Protein AF-A0A2S3X1G6-F1 (afdb_monomer)

Secondary structure (DSSP, 8-state):
-PPPPPHHHHHHHHHHHHHHHHHHHHHHHHHHHHHHHIIIIISSTTHHHHHHHHHHHHHHHHHHHHHHHHHHHHHHHHHSPPPPP-----------

Mean predicted aligned error: 11.84 Å

Foldseek 3Di:
DDDDDDPVNLVVVVVVLVVLVVVLVVLLVVLVVVLVCCVVPVVSPCNVVSVVVSVVSVVPPVVVVVVSVVVSVVSCVVPPDPDPDPPPCPDPDDDD

Structure (mmCIF, N/CA/C/O backbone):
data_AF-A0A2S3X1G6-F1
#
_entry.id   AF-A0A2S3X1G6-F1
#
loop_
_atom_site.group_PDB
_atom_site.id
_atom_site.type_symbol
_atom_site.label_atom_id
_atom_site.label_alt_id
_atom_site.label_comp_id
_atom_site.label_asym_id
_atom_site.label_entity_id
_atom_site.label_seq_id
_atom_site.pdbx_PDB_ins_code
_atom_site.Cartn_x
_atom_site.Cartn_y
_atom_site.Cartn_z
_atom_site.occupancy
_atom_site.B_iso_or_equiv
_atom_site.auth_seq_id
_atom_site.auth_comp_id
_atom_site.auth_asym_id
_atom_site.auth_atom_id
_atom_site.pdbx_PDB_model_num
ATOM 1 N N . MET A 1 1 ? 0.763 1.242 -34.628 1.00 41.00 1 MET A N 1
ATOM 2 C CA . MET A 1 1 ? 1.944 0.514 -34.120 1.00 41.00 1 MET A CA 1
ATOM 3 C C . MET A 1 1 ? 2.425 1.274 -32.901 1.00 41.00 1 MET A C 1
ATOM 5 O O . MET A 1 1 ? 2.881 2.397 -33.062 1.00 41.00 1 MET A O 1
ATOM 9 N N . THR A 1 2 ? 2.205 0.751 -31.698 1.00 57.66 2 THR A N 1
ATOM 10 C CA . THR A 1 2 ? 2.783 1.325 -30.476 1.00 57.66 2 THR A CA 1
ATOM 11 C C . THR A 1 2 ? 4.270 0.985 -30.460 1.00 57.66 2 THR A C 1
ATOM 13 O O . THR A 1 2 ? 4.641 -0.166 -30.686 1.00 57.66 2 THR A O 1
ATOM 16 N N . ALA A 1 3 ? 5.123 1.998 -30.301 1.00 70.44 3 ALA A N 1
ATOM 17 C CA . ALA A 1 3 ? 6.560 1.794 -30.161 1.00 70.44 3 ALA A CA 1
ATOM 18 C C . ALA A 1 3 ? 6.839 0.938 -28.915 1.00 70.44 3 ALA A C 1
ATOM 20 O O . ALA A 1 3 ? 6.113 1.043 -27.925 1.00 70.44 3 ALA A O 1
ATOM 21 N N . ALA A 1 4 ? 7.861 0.081 -28.975 1.00 72.25 4 ALA A N 1
ATOM 22 C CA . ALA A 1 4 ? 8.294 -0.670 -27.803 1.00 72.25 4 ALA A CA 1
ATOM 23 C C . ALA A 1 4 ? 8.776 0.314 -26.716 1.00 72.25 4 ALA A C 1
ATOM 25 O O . ALA A 1 4 ? 9.481 1.269 -27.061 1.00 72.25 4 ALA A O 1
ATOM 26 N N . PRO A 1 5 ? 8.397 0.114 -25.441 1.00 73.38 5 PRO A N 1
ATOM 27 C CA . PRO A 1 5 ? 8.789 1.006 -24.355 1.00 73.38 5 PRO A CA 1
ATOM 28 C C . PRO A 1 5 ? 10.310 1.016 -24.185 1.00 73.38 5 PRO A C 1
ATOM 30 O O . PRO A 1 5 ? 10.972 -0.022 -24.257 1.00 73.38 5 PRO A O 1
ATOM 33 N N . THR A 1 6 ? 10.874 2.202 -23.975 1.00 84.00 6 THR A N 1
ATOM 34 C CA . THR A 1 6 ? 12.301 2.363 -23.695 1.00 84.00 6 THR A CA 1
ATOM 35 C C . THR A 1 6 ? 12.613 1.987 -22.247 1.00 84.00 6 THR A C 1
ATOM 37 O O . THR A 1 6 ? 11.734 1.942 -21.391 1.00 84.00 6 THR A O 1
ATOM 40 N N . VAL A 1 7 ? 13.895 1.780 -21.931 1.00 82.81 7 VAL A N 1
ATOM 41 C CA . VAL A 1 7 ? 14.336 1.563 -20.540 1.00 82.81 7 VAL A CA 1
ATOM 42 C C . VAL A 1 7 ? 13.919 2.724 -19.626 1.00 82.81 7 VAL A C 1
ATOM 44 O O . VAL A 1 7 ? 13.591 2.493 -18.467 1.00 82.81 7 VAL A O 1
ATOM 47 N N . ALA A 1 8 ? 13.898 3.956 -20.145 1.00 81.19 8 ALA A N 1
ATOM 48 C CA . ALA A 1 8 ? 13.464 5.127 -19.388 1.00 81.19 8 ALA A CA 1
ATOM 49 C C . ALA A 1 8 ? 11.959 5.083 -19.075 1.00 81.19 8 ALA A C 1
ATOM 51 O O . ALA A 1 8 ? 11.578 5.365 -17.943 1.00 81.19 8 ALA A O 1
ATOM 52 N N . ASP A 1 9 ? 11.127 4.662 -20.034 1.00 80.94 9 ASP A N 1
ATOM 53 C CA . ASP A 1 9 ? 9.676 4.524 -19.830 1.00 80.94 9 ASP A CA 1
ATOM 54 C C . ASP A 1 9 ? 9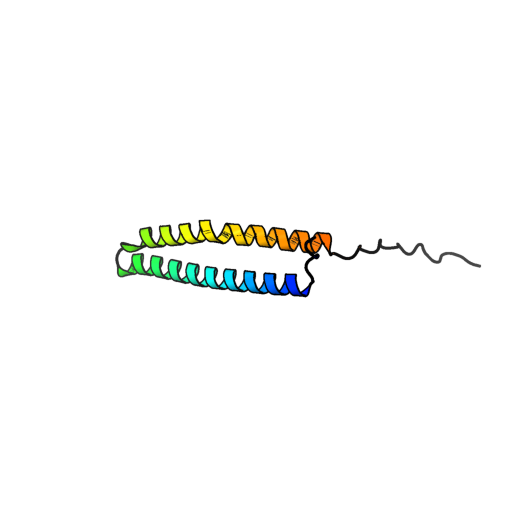.369 3.464 -18.763 1.00 80.94 9 ASP A C 1
ATOM 56 O O . ASP A 1 9 ? 8.545 3.671 -17.877 1.00 80.94 9 ASP A O 1
ATOM 60 N N . VAL A 1 10 ? 10.094 2.342 -18.805 1.00 81.88 10 VAL A N 1
ATOM 61 C CA . VAL A 1 10 ? 9.961 1.254 -17.826 1.00 81.88 10 VAL A CA 1
ATOM 62 C C . VAL A 1 10 ? 10.417 1.706 -16.437 1.00 81.88 10 VAL A C 1
ATOM 64 O O . VAL A 1 10 ? 9.771 1.379 -15.446 1.00 81.88 10 VAL A O 1
ATOM 67 N N . ALA A 1 11 ? 11.510 2.467 -16.346 1.00 82.25 11 ALA A N 1
ATOM 68 C CA . ALA A 1 11 ? 11.999 2.991 -15.073 1.00 82.25 11 ALA A CA 1
ATOM 69 C C . ALA A 1 11 ? 11.023 4.002 -14.447 1.00 82.25 11 ALA A C 1
ATOM 71 O O . ALA A 1 11 ? 10.777 3.929 -13.245 1.00 82.25 11 ALA A O 1
ATOM 72 N N . ALA A 1 12 ? 10.441 4.896 -15.255 1.00 83.81 12 ALA A N 1
ATOM 73 C CA . ALA A 1 12 ? 9.451 5.868 -14.795 1.00 83.81 12 ALA A CA 1
ATOM 74 C C . ALA A 1 12 ? 8.175 5.185 -14.277 1.00 83.81 12 ALA A C 1
ATOM 76 O O . ALA A 1 12 ? 7.683 5.527 -13.202 1.00 83.81 12 ALA A O 1
ATOM 77 N N . GLU A 1 13 ? 7.677 4.173 -14.995 1.00 83.25 13 GLU A N 1
ATOM 78 C CA . GLU A 1 13 ? 6.534 3.383 -14.532 1.00 83.25 13 GLU A CA 1
ATOM 79 C C . GLU A 1 13 ? 6.870 2.630 -13.236 1.00 83.25 13 GLU A C 1
ATOM 81 O O . GLU A 1 13 ? 6.071 2.608 -12.306 1.00 83.25 13 GLU A O 1
ATOM 86 N N . ALA A 1 14 ? 8.072 2.053 -13.122 1.00 83.56 14 ALA A N 1
ATOM 87 C CA . ALA A 1 14 ? 8.481 1.336 -11.912 1.00 83.56 14 ALA A CA 1
ATOM 88 C C . ALA A 1 14 ? 8.533 2.258 -10.690 1.00 83.56 14 ALA A C 1
ATOM 90 O O . ALA A 1 14 ? 8.077 1.881 -9.610 1.00 83.56 14 ALA A O 1
ATOM 91 N N . GLU A 1 15 ? 9.065 3.468 -10.858 1.00 87.62 15 GLU A N 1
ATOM 92 C CA . GLU A 1 15 ? 9.080 4.485 -9.809 1.00 87.62 15 GLU A CA 1
ATOM 93 C C . GLU A 1 15 ? 7.658 4.882 -9.395 1.00 87.62 15 GLU A C 1
ATOM 95 O O . GLU A 1 15 ? 7.352 4.892 -8.201 1.00 87.62 15 GLU A O 1
ATOM 100 N N . PHE A 1 16 ? 6.770 5.135 -10.361 1.00 86.62 16 PHE A N 1
ATOM 101 C CA . PHE A 1 16 ? 5.369 5.454 -10.089 1.00 86.62 16 PHE A CA 1
ATOM 102 C C . PHE A 1 16 ? 4.674 4.352 -9.280 1.00 86.62 16 PHE A C 1
ATOM 104 O O . PHE A 1 16 ? 4.095 4.625 -8.227 1.00 86.62 16 PHE A O 1
ATOM 111 N N . GLN A 1 17 ? 4.811 3.097 -9.708 1.00 83.88 17 GLN A N 1
ATOM 112 C CA . GLN A 1 17 ? 4.227 1.945 -9.020 1.00 83.88 17 GLN A CA 1
ATOM 113 C C . GLN A 1 17 ? 4.772 1.783 -7.590 1.00 83.88 17 GLN A C 1
ATOM 115 O O . GLN A 1 17 ? 4.023 1.457 -6.665 1.00 83.88 17 GLN A O 1
ATOM 120 N N . LEU A 1 18 ? 6.063 2.062 -7.368 1.00 85.62 18 LEU A N 1
ATOM 121 C CA . LEU A 1 18 ? 6.660 2.053 -6.029 1.00 85.62 18 LEU A CA 1
ATOM 122 C C . LEU A 1 18 ? 6.121 3.178 -5.135 1.00 85.62 18 LEU A C 1
ATOM 124 O O . LEU A 1 18 ? 5.891 2.939 -3.948 1.00 85.62 18 LEU A O 1
ATOM 128 N N . MET A 1 19 ? 5.896 4.378 -5.678 1.00 87.75 19 MET A N 1
ATOM 129 C CA . MET A 1 19 ? 5.291 5.485 -4.929 1.00 87.75 19 MET A CA 1
ATOM 130 C C . MET A 1 19 ? 3.858 5.154 -4.501 1.00 87.75 19 MET A C 1
ATOM 132 O O . MET A 1 19 ? 3.538 5.291 -3.321 1.00 87.75 19 MET A O 1
ATOM 136 N N . VAL A 1 20 ? 3.036 4.632 -5.415 1.00 85.69 20 VAL A N 1
ATOM 137 C CA . VAL A 1 20 ? 1.659 4.207 -5.109 1.00 85.69 20 VAL A CA 1
ATOM 138 C C . VAL A 1 20 ? 1.650 3.098 -4.051 1.00 85.69 20 VAL A C 1
ATOM 140 O O . VAL A 1 20 ? 0.891 3.158 -3.083 1.00 85.69 20 VAL A O 1
ATOM 143 N N . CYS A 1 21 ? 2.537 2.107 -4.183 1.00 84.12 21 CYS A N 1
ATOM 144 C CA . CYS A 1 21 ? 2.672 1.031 -3.201 1.00 84.12 21 CYS A CA 1
ATOM 145 C C . CYS A 1 21 ? 3.055 1.568 -1.811 1.00 84.12 21 CYS A C 1
ATOM 147 O O . CYS A 1 21 ? 2.483 1.149 -0.802 1.00 84.12 21 CYS A O 1
ATOM 149 N N . LYS A 1 22 ? 3.981 2.533 -1.750 1.00 88.69 22 LYS A N 1
ATOM 150 C CA . LYS A 1 22 ? 4.372 3.196 -0.503 1.00 88.69 22 LYS A CA 1
ATOM 151 C C . LYS A 1 22 ? 3.187 3.918 0.147 1.00 88.69 22 LYS A C 1
ATOM 153 O O . LYS A 1 22 ? 2.941 3.697 1.330 1.00 88.69 22 LYS A O 1
ATOM 158 N N . GLU A 1 23 ? 2.451 4.737 -0.601 1.00 89.44 23 GLU A N 1
ATOM 159 C CA . GLU A 1 23 ? 1.281 5.460 -0.077 1.00 89.44 23 GLU A CA 1
ATOM 160 C C . GLU A 1 23 ? 0.211 4.493 0.452 1.00 89.44 23 GLU A C 1
ATOM 162 O O . GLU A 1 23 ? -0.332 4.686 1.541 1.00 89.44 23 GLU A O 1
ATOM 167 N N . ASN A 1 24 ? -0.028 3.390 -0.263 1.00 86.81 24 ASN A N 1
ATOM 168 C CA . ASN A 1 24 ? -0.954 2.353 0.180 1.00 86.81 24 ASN A CA 1
ATOM 169 C C . ASN A 1 24 ? -0.516 1.701 1.504 1.00 86.81 24 ASN A C 1
ATOM 171 O O . ASN A 1 24 ? -1.334 1.497 2.401 1.00 86.81 24 ASN A O 1
ATOM 175 N N . LEU A 1 25 ? 0.777 1.397 1.658 1.00 87.88 25 LEU A N 1
ATOM 176 C CA . LEU A 1 25 ? 1.319 0.848 2.905 1.00 87.88 25 LEU A CA 1
ATOM 177 C C . LEU A 1 25 ? 1.172 1.826 4.077 1.00 87.88 25 LEU A C 1
ATOM 179 O O . LEU A 1 25 ? 0.847 1.400 5.187 1.00 87.88 25 LEU A O 1
ATOM 183 N N . GLU A 1 26 ? 1.368 3.125 3.841 1.00 93.00 26 GLU A N 1
ATOM 184 C CA . GLU A 1 26 ? 1.156 4.164 4.854 1.00 93.00 26 GLU A CA 1
ATOM 185 C C . GLU A 1 26 ? -0.312 4.215 5.308 1.00 93.00 26 GLU A C 1
ATOM 187 O O . GLU A 1 26 ? -0.587 4.275 6.510 1.00 93.00 26 GLU A O 1
ATOM 192 N N . TRP A 1 27 ? -1.262 4.106 4.373 1.00 92.06 27 TRP A N 1
ATOM 193 C CA . TRP A 1 27 ? -2.694 4.059 4.687 1.00 92.06 27 TRP A CA 1
ATOM 194 C C . TRP A 1 27 ? -3.072 2.806 5.478 1.00 92.06 27 TRP A C 1
ATOM 196 O O . TRP A 1 27 ? -3.785 2.899 6.480 1.00 92.06 27 TRP A O 1
ATOM 206 N N . MET A 1 28 ? -2.555 1.641 5.083 1.00 91.81 28 MET A N 1
ATOM 207 C CA . MET A 1 28 ? -2.804 0.386 5.796 1.00 91.81 28 MET A CA 1
ATOM 208 C C . MET A 1 28 ? -2.227 0.412 7.217 1.00 91.81 28 MET A C 1
ATOM 210 O O . MET A 1 28 ? -2.885 -0.035 8.158 1.00 91.81 28 MET A O 1
ATOM 214 N N . ALA A 1 29 ? -1.037 0.991 7.404 1.00 93.62 29 ALA A N 1
ATOM 215 C CA . ALA A 1 29 ? -0.445 1.171 8.727 1.00 93.62 29 ALA A CA 1
ATOM 216 C C . ALA A 1 29 ? -1.287 2.111 9.610 1.00 93.62 29 ALA A C 1
ATOM 218 O O . ALA A 1 29 ? -1.532 1.808 10.782 1.00 93.62 29 ALA A O 1
ATOM 219 N N . ALA A 1 30 ? -1.779 3.219 9.047 1.00 94.94 30 ALA A N 1
ATOM 220 C CA . ALA A 1 30 ? -2.658 4.145 9.755 1.00 94.94 30 ALA A CA 1
ATOM 221 C C . ALA A 1 30 ? -3.988 3.484 10.161 1.00 94.94 30 ALA A C 1
ATOM 223 O O . ALA A 1 30 ? -4.432 3.648 11.299 1.00 94.94 30 ALA A O 1
ATOM 224 N N . LEU A 1 31 ? -4.594 2.689 9.272 1.00 95.25 31 LEU A N 1
ATOM 225 C CA . LEU A 1 31 ? -5.822 1.941 9.558 1.00 95.25 31 LEU A CA 1
ATOM 226 C C . LEU A 1 31 ? -5.620 0.896 10.655 1.00 95.25 31 LEU A C 1
ATOM 228 O O . LEU A 1 31 ? -6.440 0.814 11.569 1.00 95.25 31 LEU A O 1
ATOM 232 N N . ALA A 1 32 ? -4.516 0.147 10.621 1.00 93.81 32 ALA A N 1
ATOM 233 C CA . ALA A 1 32 ? -4.181 -0.800 11.681 1.00 93.81 32 ALA A CA 1
ATOM 234 C C . ALA A 1 32 ? -4.052 -0.097 13.047 1.00 93.81 32 ALA A C 1
ATOM 236 O O . ALA A 1 32 ? -4.596 -0.569 14.049 1.00 93.81 32 ALA A O 1
ATOM 237 N N . GLY A 1 33 ? -3.397 1.069 13.077 1.00 95.12 33 GLY A N 1
ATOM 238 C CA . GLY A 1 33 ? -3.317 1.914 14.268 1.00 95.12 33 GLY A CA 1
ATOM 239 C C . GLY A 1 33 ? -4.690 2.392 14.752 1.00 95.12 33 GLY A C 1
ATOM 240 O O . GLY A 1 33 ? -4.981 2.310 15.944 1.00 95.12 33 GLY A O 1
ATOM 241 N N . ALA A 1 34 ? -5.560 2.832 13.840 1.00 94.75 34 ALA A N 1
ATOM 242 C CA . ALA A 1 34 ? -6.911 3.287 14.166 1.00 94.75 34 ALA A CA 1
ATOM 243 C C . ALA A 1 34 ? -7.802 2.157 14.714 1.00 94.75 34 ALA A C 1
ATOM 245 O O . ALA A 1 34 ? -8.527 2.368 15.685 1.00 94.75 34 ALA A O 1
ATOM 246 N N . ILE A 1 35 ? -7.710 0.946 14.154 1.00 94.50 35 ILE A N 1
ATOM 247 C CA . ILE A 1 35 ? -8.419 -0.244 14.657 1.00 94.50 35 ILE A CA 1
ATOM 248 C C . ILE A 1 35 ? -7.965 -0.568 16.083 1.00 94.50 35 ILE A C 1
ATOM 250 O O . ILE A 1 35 ? -8.791 -0.773 16.975 1.00 94.50 35 ILE A O 1
ATOM 254 N N . HIS A 1 36 ? -6.650 -0.568 16.323 1.00 94.31 36 HIS A N 1
ATOM 255 C CA . HIS A 1 36 ? -6.101 -0.782 17.660 1.00 94.31 36 HIS A CA 1
ATOM 256 C C . HIS A 1 36 ? -6.579 0.290 18.652 1.00 94.31 36 HIS A C 1
ATOM 258 O O . HIS A 1 36 ? -6.967 -0.023 19.782 1.00 94.31 36 HIS A O 1
ATOM 264 N N . LEU A 1 37 ? -6.598 1.553 18.223 1.00 95.00 37 LEU A N 1
ATOM 265 C CA . LEU A 1 37 ? -7.080 2.663 19.035 1.00 95.00 37 LEU A CA 1
ATOM 266 C C . LEU A 1 37 ? -8.569 2.519 19.373 1.00 95.00 37 LEU A C 1
ATOM 268 O O . LEU A 1 37 ? -8.950 2.718 20.522 1.00 95.00 37 LEU A O 1
ATOM 272 N N . SER A 1 38 ? -9.398 2.107 18.411 1.00 94.38 38 SER A N 1
ATOM 273 C CA . SER A 1 38 ? -10.818 1.832 18.646 1.00 94.38 38 SER A CA 1
ATOM 274 C C . SER A 1 38 ? -10.986 0.775 19.741 1.00 94.38 38 SER A C 1
ATOM 276 O O . SER A 1 38 ? -11.633 1.024 20.759 1.00 94.38 38 SER A O 1
ATOM 278 N N . HIS A 1 39 ? -10.311 -0.371 19.627 1.00 93.56 39 HIS A N 1
ATOM 279 C CA . HIS A 1 39 ? -10.402 -1.414 20.652 1.00 93.56 39 HIS A CA 1
ATOM 280 C C . HIS A 1 39 ? -9.950 -0.957 22.044 1.00 93.56 39 HIS A C 1
ATOM 282 O O . HIS A 1 39 ? -10.522 -1.395 23.041 1.00 93.56 39 HIS A O 1
ATOM 288 N N . THR A 1 40 ? -8.946 -0.083 22.122 1.00 95.12 40 THR A N 1
ATOM 289 C CA . THR A 1 40 ? -8.380 0.367 23.401 1.00 95.12 40 THR A CA 1
ATOM 290 C C . THR A 1 40 ? -9.115 1.556 24.022 1.00 95.12 40 THR A C 1
ATOM 292 O O . THR A 1 40 ? -9.121 1.672 25.246 1.00 95.12 40 THR A O 1
ATOM 295 N N . GLN A 1 41 ? -9.743 2.427 23.223 1.00 92.81 41 GLN A N 1
ATOM 296 C CA . GLN A 1 41 ? -10.307 3.699 23.699 1.00 92.81 41 GLN A CA 1
ATOM 297 C C . GLN A 1 41 ? -11.828 3.820 23.563 1.00 92.81 41 GLN A C 1
ATOM 299 O O . GLN A 1 41 ? -12.447 4.472 24.402 1.00 92.81 41 GLN A O 1
ATOM 304 N N . ASP A 1 42 ? -12.446 3.214 22.544 1.00 89.75 42 ASP A N 1
ATOM 305 C CA . ASP A 1 42 ? -13.893 3.336 22.284 1.00 89.75 42 ASP A CA 1
ATOM 306 C C . ASP A 1 42 ? -14.668 2.012 22.421 1.00 89.75 42 ASP A C 1
ATOM 308 O O . ASP A 1 42 ? -15.870 1.957 22.139 1.00 89.75 42 ASP A O 1
ATOM 312 N N . GLY A 1 43 ? -13.990 0.957 22.890 1.00 89.62 43 GLY A N 1
ATOM 313 C CA . GLY A 1 43 ? -14.557 -0.381 23.053 1.00 89.62 43 GLY A CA 1
ATOM 314 C C . GLY A 1 43 ? -14.707 -1.150 21.739 1.00 89.62 43 GLY A C 1
ATOM 315 O O . GLY A 1 43 ? -15.485 -2.099 21.682 1.00 89.62 43 GLY A O 1
ATOM 316 N N . GLY A 1 44 ? -13.991 -0.750 20.685 1.00 90.00 44 GLY A N 1
ATOM 317 C CA . GLY A 1 44 ? -14.054 -1.392 19.370 1.00 90.00 44 GLY A CA 1
ATOM 318 C C . GLY A 1 44 ? -15.243 -0.936 18.524 1.00 90.00 44 GLY A C 1
ATOM 319 O O . GLY A 1 44 ? -15.593 -1.609 17.559 1.00 90.00 44 GLY A O 1
ATOM 320 N N . ARG A 1 45 ? -15.881 0.191 18.860 1.00 93.12 45 ARG A N 1
ATOM 321 C CA . ARG A 1 45 ? -17.093 0.675 18.181 1.00 93.12 45 ARG A CA 1
ATOM 322 C C . ARG A 1 45 ? -16.870 0.907 16.688 1.00 93.12 45 ARG A C 1
ATOM 324 O O . ARG A 1 45 ? -17.788 0.710 15.896 1.00 93.12 45 ARG A O 1
ATOM 331 N N . THR A 1 46 ? -15.681 1.374 16.320 1.00 92.12 46 THR A N 1
ATOM 332 C CA . THR A 1 46 ? -15.331 1.705 14.934 1.00 92.12 46 THR A CA 1
ATOM 333 C C . THR A 1 46 ? -14.442 0.654 14.270 1.00 92.12 46 THR A C 1
ATOM 335 O O . THR A 1 46 ? -14.273 0.696 13.052 1.00 92.12 46 THR A O 1
ATOM 338 N N . ALA A 1 47 ? -13.944 -0.328 15.027 1.00 92.81 47 ALA A N 1
ATOM 339 C CA . ALA A 1 47 ? -13.017 -1.349 14.549 1.00 92.81 47 ALA A CA 1
ATOM 340 C C . ALA A 1 47 ? -13.549 -2.137 13.340 1.00 92.81 47 ALA A C 1
ATOM 342 O O . ALA A 1 47 ? -12.836 -2.263 12.348 1.00 92.81 47 ALA A O 1
ATOM 343 N N . ASP A 1 48 ? -14.809 -2.584 13.365 1.00 93.44 48 ASP A N 1
ATOM 344 C CA . ASP A 1 48 ? -15.398 -3.357 12.259 1.00 93.44 48 ASP A CA 1
ATOM 345 C C . ASP A 1 48 ? -15.530 -2.531 10.970 1.00 93.44 48 A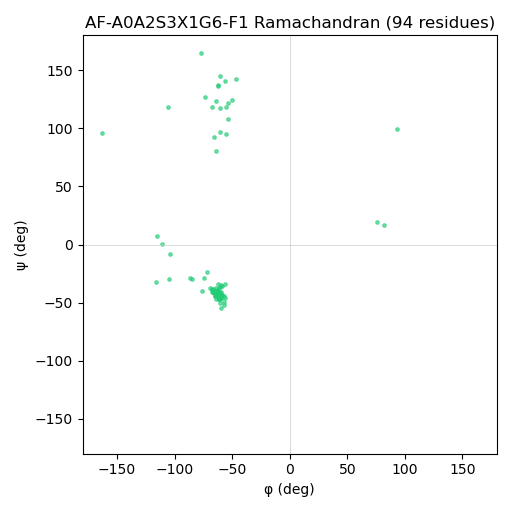SP A C 1
ATOM 347 O O . ASP A 1 48 ? -15.255 -3.014 9.870 1.00 93.44 48 ASP A O 1
ATOM 351 N N . ALA A 1 49 ? -15.926 -1.260 11.087 1.00 93.75 49 ALA A N 1
ATOM 352 C CA . ALA A 1 49 ? -16.029 -0.360 9.940 1.00 93.75 49 ALA A CA 1
ATOM 353 C C . ALA A 1 49 ? -14.646 -0.069 9.333 1.00 93.75 49 ALA A C 1
ATOM 355 O O . ALA A 1 49 ? -14.491 -0.082 8.111 1.00 93.75 49 ALA A O 1
ATOM 356 N N . LEU A 1 50 ? -13.634 0.135 10.182 1.00 94.50 50 LEU A N 1
ATOM 357 C CA . LEU A 1 50 ? -12.248 0.343 9.764 1.00 94.50 50 LEU A CA 1
ATOM 358 C C . LEU A 1 50 ? -11.637 -0.920 9.137 1.00 94.50 50 LEU A C 1
ATOM 360 O O . LEU A 1 50 ? -10.927 -0.818 8.140 1.00 94.50 50 LEU A O 1
ATOM 364 N N . ALA A 1 51 ? -11.949 -2.105 9.664 1.00 92.88 51 ALA A N 1
ATOM 365 C CA . ALA A 1 51 ? -11.513 -3.377 9.094 1.00 92.88 51 ALA A CA 1
ATOM 366 C C . ALA A 1 51 ? -12.127 -3.621 7.706 1.00 92.88 51 ALA A C 1
ATOM 368 O O . ALA A 1 51 ? -11.428 -4.039 6.783 1.00 92.88 51 ALA A O 1
ATOM 369 N N . ASN A 1 52 ? -13.411 -3.295 7.522 1.00 93.56 52 ASN A N 1
ATOM 370 C CA . ASN A 1 52 ? -14.058 -3.362 6.210 1.00 93.56 52 ASN A CA 1
ATOM 371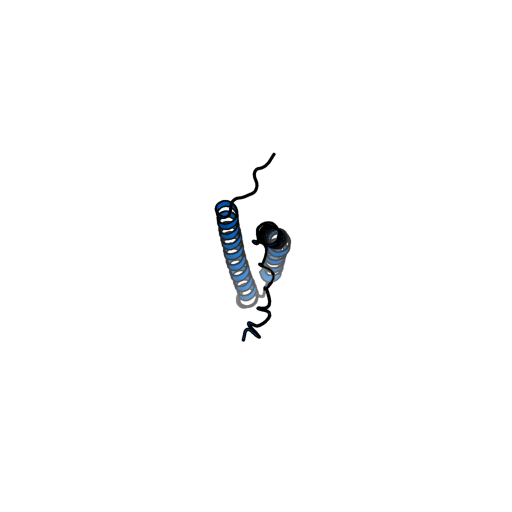 C C . ASN A 1 52 ? -13.444 -2.374 5.207 1.00 93.56 52 ASN A C 1
ATOM 373 O O . ASN A 1 52 ? -13.284 -2.717 4.037 1.00 93.56 52 ASN A O 1
ATOM 377 N N . LEU A 1 53 ? -13.061 -1.174 5.657 1.00 91.94 53 LEU A N 1
ATOM 378 C CA . LEU A 1 53 ? -12.346 -0.211 4.819 1.00 91.94 53 LEU A CA 1
ATOM 379 C C . LEU A 1 53 ? -10.959 -0.731 4.418 1.00 91.94 53 LEU A C 1
ATOM 381 O O . LEU A 1 53 ? -10.602 -0.653 3.246 1.00 91.94 53 LEU A O 1
ATOM 385 N N . ALA A 1 54 ? -10.205 -1.304 5.360 1.00 90.94 54 ALA A N 1
ATOM 386 C CA . ALA A 1 54 ? -8.906 -1.912 5.074 1.00 90.94 54 ALA A CA 1
ATOM 387 C C . ALA A 1 54 ? -9.027 -3.043 4.040 1.00 90.94 54 ALA A C 1
ATOM 389 O O . ALA A 1 54 ? -8.253 -3.084 3.087 1.00 90.94 54 ALA A O 1
ATOM 390 N N . LYS A 1 55 ? -10.048 -3.899 4.170 1.00 89.50 55 LYS A N 1
ATOM 391 C CA . LYS A 1 55 ? -10.334 -4.962 3.200 1.00 89.50 55 LYS A CA 1
ATOM 392 C C . LYS A 1 55 ? -10.693 -4.417 1.815 1.00 89.50 55 LYS A C 1
ATOM 394 O O . LYS A 1 55 ? -10.200 -4.915 0.813 1.00 89.50 55 LYS A O 1
ATOM 399 N N . TYR A 1 56 ? -11.524 -3.379 1.744 1.00 88.31 56 TYR A N 1
ATOM 400 C CA . TYR A 1 56 ? -11.856 -2.747 0.465 1.00 88.31 56 TYR A CA 1
ATOM 401 C C . TYR A 1 56 ? -10.610 -2.181 -0.236 1.00 88.31 56 TYR A C 1
ATOM 403 O O . TYR A 1 56 ? -10.453 -2.341 -1.447 1.00 88.31 56 TYR A O 1
ATOM 411 N N . LEU A 1 57 ? -9.711 -1.539 0.516 1.00 84.31 57 LEU A N 1
ATOM 412 C CA . LEU A 1 57 ? -8.451 -1.023 -0.024 1.00 84.31 57 LEU A CA 1
ATOM 413 C C .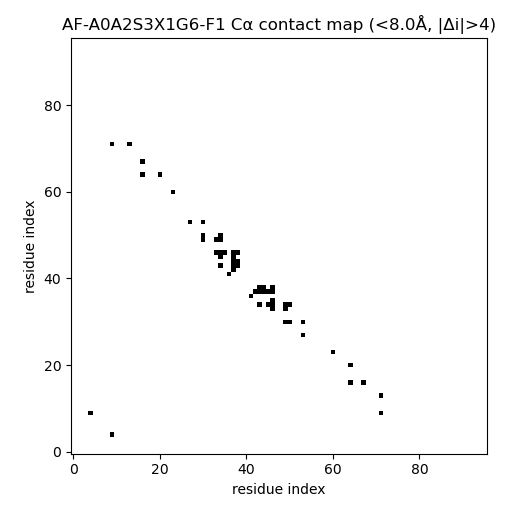 LEU A 1 57 ? -7.519 -2.155 -0.474 1.00 84.31 57 LEU A C 1
ATOM 415 O O . LEU A 1 57 ? -6.891 -2.043 -1.522 1.00 84.31 57 LEU A O 1
ATOM 419 N N . GLU A 1 58 ? -7.471 -3.265 0.261 1.00 83.50 58 GLU A N 1
ATOM 420 C CA . GLU A 1 58 ? -6.742 -4.465 -0.156 1.00 83.50 58 GLU A CA 1
ATOM 421 C C . GLU A 1 58 ? -7.275 -5.001 -1.499 1.00 83.50 58 GLU A C 1
ATOM 423 O O . GLU A 1 58 ? -6.525 -5.110 -2.473 1.00 83.50 58 GLU A O 1
ATOM 428 N N . ASP A 1 59 ? -8.584 -5.249 -1.580 1.00 83.75 59 ASP A N 1
ATOM 429 C CA . ASP A 1 59 ? -9.238 -5.835 -2.755 1.00 83.75 59 ASP A CA 1
ATOM 430 C C . ASP A 1 59 ? -9.104 -4.952 -4.010 1.00 83.75 59 ASP A C 1
ATOM 432 O O . ASP A 1 59 ? -9.004 -5.458 -5.130 1.00 83.75 59 ASP A O 1
ATOM 436 N N . THR A 1 60 ? -9.101 -3.627 -3.840 1.00 78.12 60 THR A N 1
ATOM 437 C CA . THR A 1 60 ? -9.032 -2.678 -4.963 1.00 78.12 60 THR A CA 1
ATOM 438 C C . THR A 1 60 ? -7.614 -2.388 -5.439 1.00 78.12 60 THR A C 1
ATOM 440 O O . THR A 1 60 ? -7.435 -2.130 -6.628 1.00 78.12 60 THR A O 1
ATOM 443 N N . ASN A 1 61 ? -6.610 -2.449 -4.560 1.00 69.25 61 ASN A N 1
ATOM 444 C CA . ASN A 1 61 ? -5.274 -1.935 -4.875 1.00 69.25 61 ASN A CA 1
ATOM 445 C C . ASN A 1 61 ? -4.241 -3.039 -5.171 1.00 69.25 61 ASN A C 1
ATOM 447 O O . ASN A 1 61 ? -3.344 -2.839 -5.991 1.00 69.25 61 ASN A O 1
ATOM 451 N N . PHE A 1 62 ? -4.364 -4.240 -4.587 1.00 63.16 62 PHE A N 1
ATOM 452 C CA . PHE A 1 62 ? -3.394 -5.318 -4.855 1.00 63.16 62 PHE A CA 1
ATOM 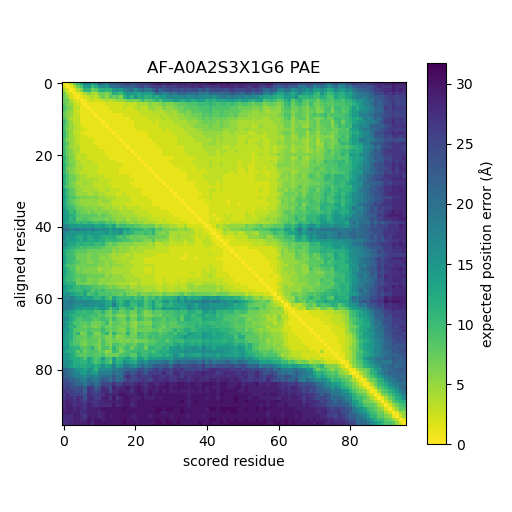453 C C . PHE A 1 62 ? -3.521 -5.935 -6.255 1.00 63.16 62 PHE A C 1
ATOM 455 O O . PHE A 1 62 ? -2.536 -6.460 -6.783 1.00 63.16 62 PHE A O 1
ATOM 462 N N . GLY A 1 63 ? -4.695 -5.830 -6.887 1.00 65.75 63 GLY A N 1
ATOM 463 C CA . GLY A 1 63 ? -4.902 -6.302 -8.258 1.00 65.75 63 GLY A CA 1
ATOM 464 C C . GLY A 1 63 ? -3.996 -5.607 -9.281 1.00 65.75 63 GLY A C 1
ATOM 465 O O . GLY A 1 63 ? -3.492 -6.262 -10.196 1.00 65.75 63 GLY A O 1
ATOM 466 N N . ASP A 1 64 ? -3.735 -4.309 -9.100 1.00 67.56 64 ASP A N 1
ATOM 467 C CA . ASP A 1 64 ? -2.882 -3.535 -10.007 1.00 67.56 64 ASP A CA 1
ATOM 468 C C . ASP A 1 64 ? -1.394 -3.842 -9.771 1.00 67.56 64 ASP A C 1
ATOM 470 O O . ASP A 1 64 ? -0.642 -4.094 -10.712 1.00 67.56 64 ASP A O 1
ATOM 474 N N . VAL A 1 65 ? -0.977 -3.988 -8.509 1.00 70.62 65 VAL A N 1
ATOM 475 C CA . VAL A 1 65 ? 0.416 -4.324 -8.159 1.00 70.62 65 VAL A CA 1
ATOM 476 C C . VAL A 1 65 ? 0.848 -5.670 -8.759 1.00 70.62 65 VAL A C 1
ATOM 478 O O . VAL A 1 65 ? 1.921 -5.767 -9.360 1.00 70.62 65 VAL A O 1
ATOM 481 N N . GLU A 1 66 ? 0.020 -6.717 -8.661 1.00 75.31 66 GLU A N 1
ATOM 482 C CA . GLU A 1 66 ? 0.329 -8.014 -9.282 1.00 75.31 66 GLU A CA 1
ATOM 483 C C . GLU A 1 66 ? 0.439 -7.935 -10.810 1.00 75.31 66 GLU A C 1
ATOM 485 O O . GLU A 1 66 ? 1.296 -8.592 -11.417 1.00 75.31 66 GLU A O 1
ATOM 490 N N . HIS A 1 67 ? -0.445 -7.162 -11.441 1.00 75.69 67 HIS A N 1
ATOM 491 C CA . HIS A 1 67 ? -0.428 -6.956 -12.882 1.00 75.69 67 HIS A CA 1
ATOM 492 C C . HIS A 1 67 ? 0.871 -6.267 -13.321 1.00 75.69 67 HIS A C 1
ATOM 494 O O . HIS A 1 67 ? 1.529 -6.719 -14.262 1.00 75.69 67 HIS A O 1
ATOM 500 N N . GLN A 1 68 ? 1.297 -5.244 -12.586 1.00 74.50 68 GLN A N 1
ATOM 501 C CA . GLN A 1 68 ? 2.504 -4.481 -12.893 1.00 74.50 68 GLN A CA 1
ATOM 502 C C . GLN A 1 68 ? 3.775 -5.304 -12.668 1.00 74.50 68 GLN A C 1
ATOM 504 O O . GLN A 1 68 ? 4.676 -5.291 -13.507 1.00 74.50 68 GLN A O 1
ATOM 509 N N . ILE A 1 69 ? 3.819 -6.144 -11.627 1.00 80.19 69 ILE A N 1
ATOM 510 C CA . ILE A 1 69 ? 4.904 -7.124 -11.439 1.00 80.19 69 ILE A CA 1
ATOM 511 C C . ILE A 1 69 ? 5.020 -8.060 -12.654 1.00 80.19 69 ILE A C 1
ATOM 513 O O . ILE A 1 69 ? 6.128 -8.323 -13.135 1.00 80.19 69 ILE A O 1
ATOM 517 N N . LYS A 1 70 ? 3.890 -8.557 -13.178 1.00 83.06 70 LYS A N 1
ATOM 518 C CA . LYS A 1 70 ? 3.875 -9.397 -14.390 1.00 83.06 70 LYS A CA 1
ATOM 519 C C . LYS A 1 70 ? 4.348 -8.613 -15.616 1.00 83.06 70 LYS A C 1
ATOM 521 O O . LYS A 1 70 ? 5.120 -9.156 -16.407 1.00 83.06 70 LYS A O 1
ATOM 526 N N . HIS A 1 71 ? 3.946 -7.351 -15.753 1.00 80.25 71 HIS A N 1
ATOM 527 C CA . HIS A 1 71 ? 4.373 -6.476 -16.844 1.00 80.25 71 HIS A CA 1
ATOM 528 C C . HIS A 1 71 ? 5.892 -6.220 -16.829 1.00 80.25 71 HIS A C 1
ATOM 530 O O . HIS A 1 71 ? 6.554 -6.394 -17.858 1.00 80.25 71 HIS A O 1
ATOM 536 N N . PHE A 1 72 ? 6.475 -5.916 -15.664 1.00 79.06 72 PHE A N 1
ATOM 537 C CA . PHE A 1 72 ? 7.927 -5.768 -15.521 1.00 79.06 72 PHE A CA 1
ATOM 538 C C . PHE A 1 72 ? 8.674 -7.064 -15.817 1.00 79.06 72 PHE A C 1
ATOM 540 O O . PHE A 1 72 ? 9.684 -7.036 -16.521 1.00 79.06 72 PHE A O 1
ATOM 547 N N . ARG A 1 73 ? 8.171 -8.212 -15.341 1.00 83.25 73 ARG A N 1
ATOM 548 C CA . ARG A 1 73 ? 8.769 -9.520 -15.647 1.00 83.25 73 ARG A CA 1
ATOM 549 C C . ARG A 1 73 ? 8.771 -9.799 -17.147 1.00 83.25 73 ARG A C 1
ATOM 551 O O . ARG A 1 73 ? 9.811 -10.164 -17.684 1.00 83.25 73 ARG A O 1
ATOM 558 N N . LYS A 1 74 ? 7.644 -9.571 -17.823 1.00 81.38 74 LYS A N 1
ATOM 559 C CA . LYS A 1 74 ? 7.533 -9.736 -19.275 1.00 81.38 74 LYS A CA 1
ATOM 560 C C . LYS A 1 74 ? 8.510 -8.821 -20.015 1.00 81.38 74 LYS A C 1
ATOM 562 O O . LYS A 1 74 ? 9.242 -9.278 -20.883 1.00 81.38 74 LYS A O 1
ATOM 567 N N . THR A 1 75 ? 8.584 -7.554 -19.613 1.00 74.19 75 THR A N 1
ATOM 568 C CA . THR A 1 75 ? 9.522 -6.584 -20.193 1.00 74.19 75 THR A CA 1
ATOM 569 C C . THR A 1 75 ? 10.975 -7.022 -20.008 1.00 74.19 75 THR A C 1
ATOM 571 O O . THR A 1 75 ? 11.769 -6.925 -20.943 1.00 74.19 75 THR A O 1
ATOM 574 N N . TYR A 1 76 ? 11.327 -7.539 -18.828 1.00 75.31 76 TYR A N 1
ATOM 575 C CA . TYR A 1 76 ? 12.646 -8.108 -18.561 1.00 75.31 76 TYR A CA 1
ATOM 576 C C . TYR A 1 76 ? 12.935 -9.317 -19.457 1.00 75.31 76 TYR A C 1
ATOM 578 O O . TYR A 1 76 ? 14.007 -9.380 -20.053 1.00 75.31 76 TYR A O 1
ATOM 586 N N . GLU A 1 77 ? 12.001 -10.258 -19.581 1.00 80.38 77 GLU A N 1
ATOM 587 C CA . GLU A 1 77 ? 12.161 -11.452 -20.419 1.00 80.38 77 GLU A CA 1
ATOM 588 C C . GLU A 1 77 ? 12.324 -11.092 -21.906 1.00 80.38 77 GLU A C 1
ATOM 590 O O . GLU A 1 77 ? 13.181 -11.657 -22.581 1.00 80.38 77 GLU A O 1
ATOM 595 N N . GLU A 1 78 ? 11.561 -10.114 -22.400 1.00 78.00 78 GLU A N 1
ATOM 596 C CA . GLU 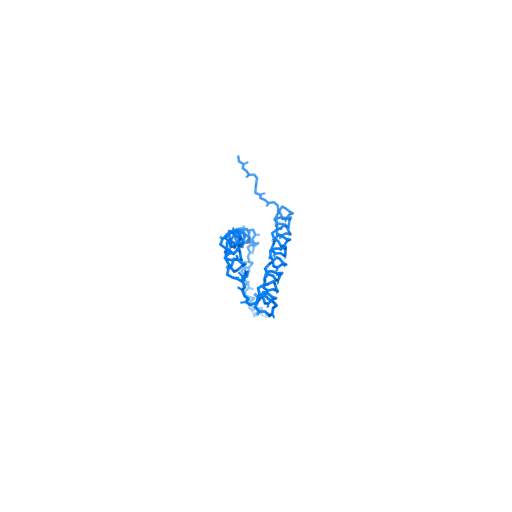A 1 78 ? 11.581 -9.677 -23.803 1.00 78.00 78 GLU A CA 1
ATOM 597 C C . GLU A 1 78 ? 12.817 -8.838 -24.168 1.00 78.00 78 GLU A C 1
ATOM 599 O O . GLU A 1 78 ? 13.254 -8.866 -25.319 1.00 78.00 78 GLU A O 1
ATOM 604 N N . ASN A 1 79 ? 13.398 -8.109 -23.208 1.00 69.56 79 ASN A N 1
ATOM 605 C CA . ASN A 1 79 ? 14.523 -7.191 -23.445 1.00 69.56 79 ASN A CA 1
ATOM 606 C C . ASN A 1 79 ? 15.853 -7.661 -22.834 1.00 69.56 79 ASN A C 1
ATOM 608 O O . ASN A 1 79 ? 16.872 -6.977 -22.960 1.00 69.56 79 ASN A O 1
ATOM 612 N N . SER A 1 80 ? 15.879 -8.825 -22.181 1.00 64.94 80 SER A N 1
ATOM 613 C CA . SER A 1 80 ? 17.125 -9.426 -21.707 1.00 64.94 80 SER A CA 1
ATOM 614 C C . SER A 1 80 ? 18.014 -9.790 -22.894 1.00 64.94 80 SER A C 1
ATOM 616 O O . SER A 1 80 ? 17.622 -10.545 -23.782 1.00 64.94 80 SER A O 1
ATOM 618 N N . ALA A 1 81 ? 19.238 -9.256 -22.910 1.00 57.72 81 ALA A N 1
ATOM 619 C CA . ALA A 1 81 ? 20.213 -9.564 -23.951 1.00 57.72 81 ALA A CA 1
ATOM 620 C C . ALA A 1 81 ? 20.452 -11.087 -24.032 1.00 57.72 81 ALA A C 1
ATOM 622 O O . ALA A 1 81 ? 20.544 -11.735 -22.982 1.00 57.72 81 ALA A O 1
ATOM 623 N N . PRO A 1 82 ? 20.603 -11.675 -25.238 1.00 61.66 82 PRO A N 1
ATOM 624 C CA . PRO A 1 82 ? 20.867 -13.100 -25.376 1.00 61.66 82 PRO A CA 1
ATOM 625 C C . PRO A 1 82 ? 22.105 -13.472 -24.562 1.00 61.66 82 PRO A C 1
ATOM 627 O O . PRO A 1 82 ? 23.205 -12.963 -24.804 1.00 61.66 82 PRO A O 1
ATOM 630 N N . GLN A 1 83 ? 21.924 -14.349 -23.571 1.00 59.56 83 GLN A N 1
ATOM 631 C CA . GLN A 1 83 ? 23.038 -14.853 -22.785 1.00 59.56 83 GLN A CA 1
ATOM 632 C C . GLN A 1 83 ? 23.990 -15.572 -23.738 1.00 59.56 83 GLN A C 1
ATOM 634 O O . GLN A 1 83 ? 23.615 -16.549 -24.389 1.00 59.56 83 GLN A O 1
ATOM 639 N N . LYS A 1 84 ? 25.225 -15.066 -23.859 1.00 51.88 84 LYS A N 1
ATOM 640 C CA . LYS A 1 84 ? 26.264 -15.744 -24.637 1.00 51.88 84 LYS A CA 1
ATOM 641 C C . LYS A 1 84 ? 26.368 -17.173 -24.114 1.00 51.88 84 LYS A C 1
ATOM 643 O O . LYS A 1 84 ? 26.648 -17.365 -22.932 1.00 51.88 84 LYS A O 1
ATOM 648 N N . ALA A 1 85 ? 26.164 -18.156 -24.993 1.00 59.03 85 ALA A N 1
ATOM 649 C CA . ALA A 1 85 ? 26.493 -19.538 -24.684 1.00 59.03 85 ALA A CA 1
ATOM 650 C C . ALA A 1 85 ? 27.930 -19.551 -24.159 1.00 59.03 85 ALA A C 1
ATOM 652 O O . ALA A 1 85 ? 28.834 -19.019 -24.807 1.00 59.03 85 ALA A O 1
ATOM 653 N N . THR A 1 86 ? 28.129 -20.088 -22.959 1.00 58.62 86 THR A N 1
ATOM 654 C CA . THR A 1 86 ? 29.454 -20.260 -22.381 1.00 58.62 86 THR A CA 1
ATOM 655 C C . THR A 1 86 ? 30.232 -21.180 -23.311 1.00 58.62 86 THR A C 1
ATOM 657 O O . THR A 1 86 ? 30.089 -22.403 -23.281 1.00 58.62 86 THR A O 1
ATOM 660 N N . THR A 1 87 ? 31.039 -20.597 -24.198 1.00 54.78 87 THR A N 1
ATOM 661 C CA . THR A 1 87 ? 31.974 -21.350 -25.023 1.00 54.78 87 THR A CA 1
ATOM 662 C C . THR A 1 87 ? 32.987 -21.939 -24.056 1.00 54.78 87 THR A C 1
ATOM 664 O O . THR A 1 87 ? 33.943 -21.285 -23.643 1.00 54.78 87 THR A O 1
ATOM 667 N N . ARG A 1 88 ? 32.713 -23.165 -23.606 1.00 51.16 88 ARG A N 1
ATOM 668 C CA . ARG A 1 88 ? 33.620 -23.973 -22.804 1.00 51.16 88 ARG A CA 1
ATOM 669 C C . ARG A 1 88 ? 34.917 -24.031 -23.596 1.00 51.16 88 ARG A C 1
ATOM 671 O O . ARG A 1 88 ? 34.946 -24.641 -24.663 1.00 51.16 88 ARG A O 1
ATOM 678 N N . ASN A 1 89 ? 35.931 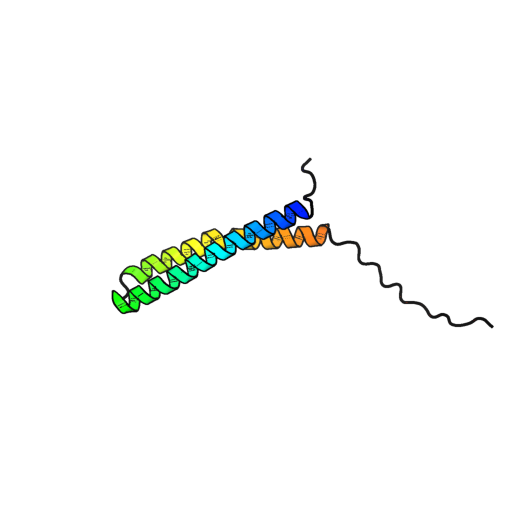-23.323 -23.110 1.00 61.22 89 ASN A N 1
ATOM 679 C CA . ASN A 1 89 ? 37.259 -23.270 -23.695 1.00 61.22 89 ASN A CA 1
ATOM 680 C C . ASN A 1 89 ? 37.765 -24.721 -23.801 1.00 61.22 89 ASN A C 1
ATOM 682 O O . ASN A 1 89 ? 38.186 -25.308 -22.803 1.00 61.22 89 ASN A O 1
ATOM 686 N N . ARG A 1 90 ? 37.587 -25.363 -24.968 1.00 54.00 90 ARG A N 1
ATOM 687 C CA . ARG A 1 90 ? 38.181 -26.673 -25.248 1.00 54.00 90 ARG A CA 1
ATOM 688 C C . ARG A 1 90 ? 39.670 -26.417 -25.322 1.00 54.00 90 ARG A C 1
ATOM 690 O O . ARG A 1 90 ? 40.104 -25.598 -26.123 1.00 54.00 90 ARG A O 1
ATOM 697 N N . GLY A 1 91 ? 40.384 -27.063 -24.408 1.00 49.53 91 GLY A N 1
ATOM 698 C CA . GLY A 1 91 ? 41.754 -26.747 -24.056 1.00 49.53 91 GLY A CA 1
ATOM 699 C C . GLY A 1 91 ? 42.668 -26.537 -25.254 1.00 49.53 91 GLY A C 1
ATOM 700 O O . GLY A 1 91 ? 42.618 -27.272 -26.238 1.00 49.53 91 GLY A O 1
ATOM 701 N N . ALA A 1 92 ? 43.564 -25.566 -25.100 1.00 51.34 92 ALA A N 1
ATOM 702 C CA . ALA A 1 92 ? 44.836 -25.564 -25.795 1.00 51.34 92 ALA A CA 1
ATOM 703 C C . ALA A 1 92 ? 45.645 -26.778 -25.306 1.00 51.34 92 ALA A C 1
ATOM 705 O O . ALA A 1 92 ? 46.459 -26.689 -24.391 1.00 51.34 92 ALA A O 1
ATOM 706 N N . GLY A 1 93 ? 45.330 -27.943 -25.864 1.00 57.44 93 GLY A N 1
ATOM 707 C CA . GLY A 1 93 ? 46.168 -29.125 -25.837 1.00 57.44 93 GLY A CA 1
ATOM 708 C C . GLY A 1 93 ? 46.779 -29.307 -27.219 1.00 57.44 93 GLY A C 1
ATOM 709 O O . GLY A 1 93 ? 46.046 -29.524 -28.177 1.00 57.44 93 GLY A O 1
ATOM 710 N N . GLY A 1 94 ? 48.109 -29.252 -27.287 1.00 51.12 94 GLY A N 1
ATOM 711 C CA . GLY A 1 94 ? 48.895 -29.917 -28.326 1.00 51.12 94 GLY A CA 1
ATOM 712 C C . GLY A 1 94 ? 49.254 -29.098 -29.568 1.00 51.12 94 GLY A C 1
ATOM 713 O O . GLY A 1 94 ? 48.488 -29.036 -30.520 1.00 51.12 94 GLY A O 1
ATOM 714 N N . ALA A 1 95 ? 50.483 -28.588 -29.584 1.00 46.72 95 ALA A N 1
ATOM 715 C CA . ALA A 1 95 ? 51.394 -28.564 -30.737 1.00 46.72 95 ALA A CA 1
ATOM 716 C C . ALA A 1 95 ? 52.790 -28.292 -30.137 1.00 46.72 95 ALA A C 1
ATOM 718 O O . ALA A 1 95 ? 52.979 -27.244 -29.526 1.00 46.72 95 ALA A O 1
ATOM 719 N N . ALA A 1 96 ? 5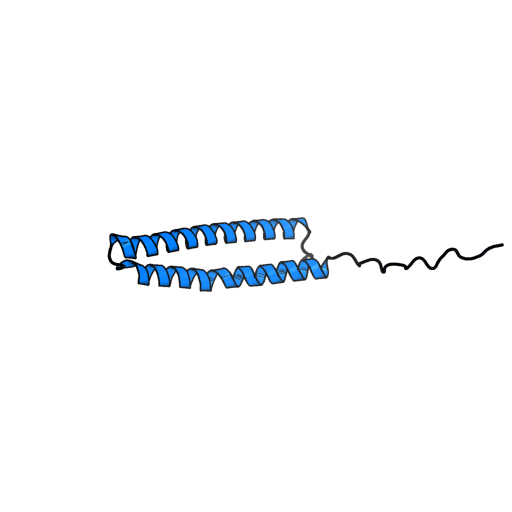3.574 -29.348 -29.892 1.00 46.53 96 ALA A N 1
ATOM 720 C CA . ALA A 1 96 ? 54.593 -29.902 -30.796 1.00 46.53 96 ALA A CA 1
ATOM 721 C C . ALA A 1 96 ? 55.848 -29.020 -30.828 1.00 46.53 96 ALA A C 1
ATOM 723 O O . ALA A 1 96 ? 55.762 -27.898 -31.366 1.00 46.53 96 ALA A O 1
#

Organism: Pseudomonas putida (NCBI:txid303)

pLDDT: mean 79.02, std 14.49, range [41.0, 95.25]

Sequence (96 aa):
MTAAPTVADVAAEAEFQLMVCKENLEWMAALAGAIHLSHTQDGGRTADALANLAKYLEDTNFGDVEHQIKHFRKTYEENSAPQKATTRNRGAGGAA

Radius of gyration: 24.88 Å; Cα contacts (8 Å, |Δi|>4): 28; chains: 1; bounding box: 72×36×58 Å

Solvent-access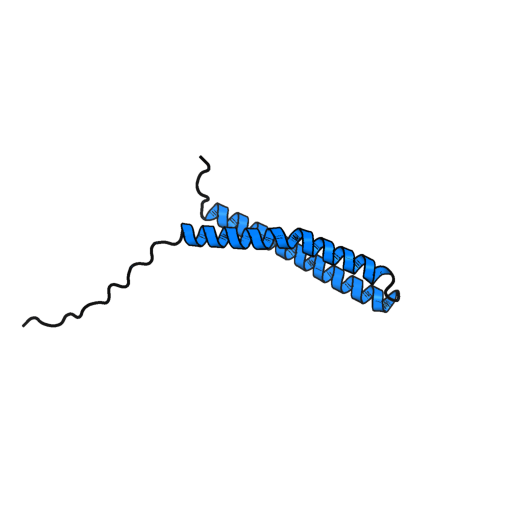ible surface area (backbone atoms only — not comparable to full-atom values): 5792 Å² total; per-residue (Å²): 134,83,76,81,81,49,74,66,56,54,51,52,51,51,52,50,54,51,50,54,52,49,54,50,52,54,51,52,52,51,49,53,51,50,32,53,47,20,50,75,72,62,74,32,75,54,23,65,62,48,49,53,50,54,49,53,52,48,70,66,51,51,62,54,54,57,52,49,55,51,51,54,51,49,52,48,67,75,66,54,74,83,76,74,75,80,76,73,78,75,69,98,71,89,82,134

Nearest PDB structures (foldseek):
  5l8b-assembly4_a  TM=4.866E-01  e=6.270E+00  Rhodospirillum rubrum
  5l89-assembly3_Z  TM=4.840E-01  e=9.069E+00  Rhodospirillum rubrum
  5l89-assembly1_A  TM=4.868E-01  e=8.528E+00  Rhodospirillum rubrum
  5l8f-assembly1_C  TM=4.693E-01  e=9.644E+00  Rhodospirillum rubrum ATCC 11170